Protein AF-A0A1E4BDR0-F1 (afdb_monomer_lite)

Structure (mmCIF, N/CA/C/O backbone):
data_AF-A0A1E4BDR0-F1
#
_entry.id   AF-A0A1E4BDR0-F1
#
loop_
_atom_site.group_PDB
_atom_site.id
_atom_site.type_symbol
_atom_site.label_atom_id
_atom_site.label_alt_id
_atom_site.label_comp_id
_atom_site.label_asym_id
_atom_site.label_entity_id
_atom_site.label_seq_id
_atom_site.pdbx_PDB_ins_code
_atom_site.Cartn_x
_atom_site.Cartn_y
_atom_site.Cartn_z
_atom_site.occupancy
_atom_site.B_iso_or_equiv
_atom_site.auth_seq_id
_atom_site.auth_comp_id
_atom_site.auth_asym_id
_atom_site.auth_atom_id
_atom_site.pdbx_PDB_model_num
ATOM 1 N N . MET A 1 1 ? 10.472 -14.096 -35.171 1.00 41.50 1 MET A N 1
ATOM 2 C CA . MET A 1 1 ? 10.692 -14.239 -33.715 1.00 41.50 1 MET A CA 1
ATOM 3 C C . MET A 1 1 ? 10.075 -13.026 -33.033 1.00 41.50 1 MET A C 1
ATOM 5 O O . MET A 1 1 ? 10.619 -11.945 -33.223 1.00 41.50 1 MET A O 1
ATOM 9 N N . PRO A 1 2 ? 8.931 -13.118 -32.336 1.00 52.75 2 PRO A N 1
ATOM 10 C CA . PRO A 1 2 ? 8.419 -11.955 -31.636 1.00 52.75 2 PRO A CA 1
ATOM 11 C C . PRO A 1 2 ? 9.188 -11.823 -30.322 1.00 52.75 2 PRO A C 1
ATOM 13 O O . PRO A 1 2 ? 9.103 -12.666 -29.431 1.00 52.75 2 PRO A O 1
ATOM 16 N N . ILE A 1 3 ? 9.994 -10.769 -30.243 1.00 53.16 3 ILE A N 1
ATOM 17 C CA . ILE A 1 3 ? 10.615 -10.299 -29.011 1.00 53.16 3 ILE A CA 1
ATOM 18 C C . ILE A 1 3 ? 9.449 -9.842 -28.137 1.00 53.16 3 ILE A C 1
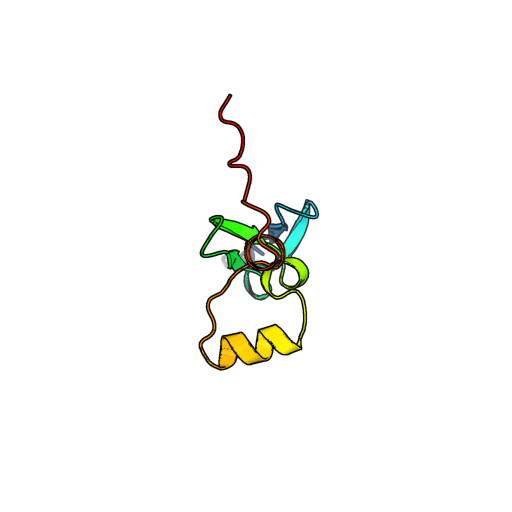ATOM 20 O O . ILE A 1 3 ? 8.883 -8.776 -28.366 1.00 53.16 3 ILE A O 1
ATOM 24 N N . PHE A 1 4 ? 9.030 -10.695 -27.198 1.00 50.00 4 PHE A N 1
ATOM 25 C CA . PHE A 1 4 ? 8.055 -10.346 -26.171 1.00 50.00 4 PHE A CA 1
ATOM 26 C C . PHE A 1 4 ? 8.595 -9.120 -25.435 1.00 50.00 4 PHE A C 1
ATOM 28 O O . PHE A 1 4 ? 9.464 -9.231 -24.567 1.00 50.00 4 PHE A O 1
ATOM 35 N N . GLN A 1 5 ? 8.104 -7.935 -25.805 1.00 50.06 5 GLN A N 1
ATOM 36 C CA . GLN A 1 5 ? 8.261 -6.753 -24.983 1.00 50.06 5 GLN A CA 1
ATOM 37 C C . GLN A 1 5 ? 7.573 -7.095 -23.672 1.00 50.06 5 GLN A C 1
ATOM 39 O O . GLN A 1 5 ? 6.349 -7.157 -23.590 1.00 50.06 5 GLN A O 1
ATOM 44 N N . LYS A 1 6 ? 8.383 -7.393 -22.655 1.00 45.00 6 LYS A N 1
ATOM 45 C CA . LYS A 1 6 ? 7.969 -7.393 -21.260 1.00 45.00 6 LYS A CA 1
ATOM 46 C C . LYS A 1 6 ? 7.452 -5.980 -21.028 1.00 45.00 6 LYS A C 1
ATOM 48 O O . LYS A 1 6 ? 8.218 -5.081 -20.694 1.00 45.00 6 LYS A O 1
ATOM 53 N N . SER A 1 7 ? 6.167 -5.766 -21.285 1.00 48.94 7 SER A N 1
ATOM 54 C CA . SER A 1 7 ? 5.416 -4.641 -20.773 1.00 48.94 7 SER A CA 1
ATOM 55 C C . SER A 1 7 ? 5.492 -4.817 -19.268 1.00 48.94 7 SER A C 1
ATOM 57 O O . SER A 1 7 ? 4.677 -5.494 -18.642 1.00 48.94 7 SER A O 1
ATOM 59 N N . ILE A 1 8 ? 6.575 -4.306 -18.687 1.00 52.75 8 ILE A N 1
ATOM 60 C CA . ILE A 1 8 ? 6.647 -4.033 -17.272 1.00 52.75 8 ILE A CA 1
ATOM 61 C C . ILE A 1 8 ? 5.575 -2.965 -17.129 1.00 52.75 8 ILE A C 1
ATOM 63 O O . ILE A 1 8 ? 5.849 -1.791 -17.358 1.00 52.75 8 ILE A O 1
ATOM 67 N N . PHE A 1 9 ? 4.331 -3.390 -16.899 1.00 55.47 9 PHE A N 1
ATOM 68 C CA . PHE A 1 9 ? 3.240 -2.513 -16.527 1.00 55.47 9 PHE A CA 1
ATOM 69 C C . PHE A 1 9 ? 3.724 -1.860 -15.233 1.00 55.47 9 PHE A C 1
ATOM 71 O O . PHE A 1 9 ? 3.696 -2.454 -14.156 1.00 55.47 9 PHE A O 1
ATOM 78 N N . ARG A 1 10 ? 4.372 -0.707 -15.386 1.00 58.44 10 ARG A N 1
ATOM 79 C CA . ARG A 1 10 ? 4.833 0.139 -14.301 1.00 58.44 10 ARG A CA 1
ATOM 80 C C . ARG A 1 10 ? 3.620 0.974 -13.967 1.00 58.44 10 ARG A C 1
ATOM 82 O O . ARG A 1 10 ? 3.268 1.881 -14.709 1.00 58.44 10 ARG A O 1
ATOM 89 N N . THR A 1 11 ? 2.935 0.587 -12.905 1.00 72.62 11 THR A N 1
ATOM 90 C CA . THR A 1 11 ? 1.868 1.395 -12.330 1.00 72.62 11 THR A CA 1
ATOM 91 C C . THR A 1 11 ? 2.484 2.449 -11.436 1.00 72.62 11 THR A C 1
ATOM 93 O O . THR A 1 11 ? 3.432 2.179 -10.699 1.00 72.62 11 THR A O 1
ATOM 96 N N . GLU A 1 12 ? 1.948 3.655 -11.497 1.00 81.00 12 GLU A N 1
ATOM 97 C CA . GLU A 1 12 ? 2.378 4.760 -10.654 1.00 81.00 12 GLU A CA 1
ATOM 98 C C . GLU A 1 12 ? 1.555 4.759 -9.368 1.00 81.00 12 GLU A C 1
ATOM 100 O O . GLU A 1 12 ? 0.369 4.438 -9.368 1.00 81.00 12 GLU A O 1
ATOM 105 N N . CYS A 1 13 ? 2.195 5.060 -8.242 1.00 84.06 13 CYS A N 1
ATOM 106 C CA . CYS A 1 13 ? 1.487 5.194 -6.977 1.00 84.06 13 CYS A CA 1
ATOM 107 C C . CYS A 1 13 ? 0.753 6.537 -6.941 1.00 84.06 13 CYS A C 1
ATOM 109 O O . CYS A 1 13 ? 1.409 7.571 -7.012 1.00 84.06 13 CYS A O 1
ATOM 111 N N . ASP A 1 14 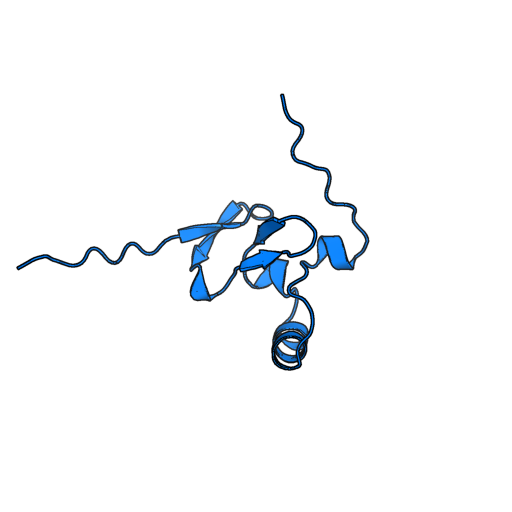? -0.560 6.549 -6.724 1.00 81.75 14 ASP A N 1
ATOM 112 C CA . ASP A 1 14 ? -1.345 7.788 -6.583 1.00 81.75 14 ASP A CA 1
ATOM 113 C C . ASP A 1 14 ? -0.847 8.697 -5.440 1.00 81.75 14 ASP A C 1
ATOM 115 O O . ASP A 1 14 ? -1.082 9.903 -5.441 1.00 81.75 14 ASP A O 1
ATOM 119 N N . GLU A 1 15 ? -0.165 8.124 -4.443 1.00 80.31 15 GLU A N 1
ATOM 120 C CA . GLU A 1 15 ? 0.259 8.841 -3.237 1.00 80.31 15 GLU A CA 1
ATOM 121 C C . GLU A 1 15 ? 1.671 9.425 -3.343 1.00 80.31 15 GLU A C 1
ATOM 123 O O . GLU A 1 15 ? 1.872 10.603 -3.069 1.00 80.31 15 GLU A O 1
ATOM 128 N N . CYS A 1 16 ? 2.653 8.630 -3.775 1.00 82.56 16 CYS A N 1
ATOM 129 C CA . CYS A 1 16 ? 4.038 9.094 -3.911 1.00 82.56 16 CYS A CA 1
ATOM 130 C C . CYS A 1 16 ? 4.464 9.384 -5.353 1.00 82.56 16 CYS A C 1
ATOM 132 O O . CYS A 1 16 ? 5.605 9.781 -5.566 1.00 82.56 16 CYS A O 1
ATOM 134 N N . LYS A 1 17 ? 3.585 9.149 -6.336 1.00 80.88 17 LYS A N 1
ATOM 135 C CA . LYS A 1 17 ? 3.846 9.271 -7.782 1.00 80.88 17 LYS A CA 1
ATOM 136 C C . LYS A 1 17 ? 5.065 8.493 -8.281 1.00 80.88 17 LYS A C 1
ATOM 138 O O . LYS A 1 17 ? 5.581 8.756 -9.360 1.00 80.88 17 LYS A O 1
ATOM 143 N N . LEU A 1 18 ? 5.532 7.517 -7.502 1.00 81.00 18 LEU A N 1
ATOM 144 C CA . LEU A 1 18 ? 6.654 6.673 -7.884 1.00 81.00 18 LEU A CA 1
ATOM 145 C C . LEU A 1 18 ? 6.152 5.485 -8.709 1.00 81.00 18 LEU A C 1
ATOM 147 O O . LEU A 1 18 ? 5.181 4.835 -8.297 1.00 81.00 18 LEU A O 1
ATOM 151 N N . PRO A 1 19 ? 6.824 5.157 -9.824 1.00 80.69 19 PRO A N 1
ATOM 152 C CA . PRO A 1 19 ? 6.532 3.952 -10.577 1.00 80.69 19 PRO A CA 1
ATOM 153 C C . PRO A 1 19 ? 6.929 2.724 -9.754 1.00 80.69 19 PRO A C 1
ATOM 155 O O . PRO A 1 19 ? 8.026 2.646 -9.199 1.00 80.69 19 PRO A O 1
ATOM 158 N N . PHE A 1 20 ? 6.041 1.739 -9.689 1.00 78.75 20 PHE A N 1
ATOM 159 C CA . PHE A 1 20 ? 6.282 0.462 -9.032 1.00 78.75 20 PHE A CA 1
ATOM 160 C C . PHE A 1 20 ? 5.784 -0.688 -9.912 1.00 78.75 20 PHE A C 1
ATOM 162 O O . PHE A 1 20 ? 4.955 -0.518 -10.807 1.00 78.75 20 PHE A O 1
ATOM 169 N N . ALA A 1 21 ? 6.323 -1.882 -9.684 1.00 70.44 21 ALA A N 1
ATOM 170 C CA . ALA A 1 21 ? 5.905 -3.057 -10.431 1.00 70.44 21 ALA A CA 1
ATOM 171 C C . ALA A 1 21 ? 4.554 -3.560 -9.897 1.00 70.44 21 ALA A C 1
ATOM 173 O O . ALA A 1 21 ? 4.411 -3.754 -8.687 1.00 70.44 21 ALA A O 1
ATOM 174 N N . VAL A 1 22 ? 3.580 -3.799 -10.783 1.00 68.19 22 VAL A N 1
ATOM 175 C CA . VAL A 1 22 ? 2.209 -4.224 -10.414 1.00 68.19 22 VAL A CA 1
ATOM 176 C C . VAL A 1 22 ? 2.201 -5.460 -9.507 1.00 68.19 22 VAL A C 1
ATOM 178 O O . VAL A 1 22 ? 1.352 -5.575 -8.638 1.00 68.19 22 VAL A O 1
ATOM 181 N N . ASN A 1 23 ? 3.187 -6.351 -9.640 1.00 70.06 23 ASN A N 1
ATOM 182 C CA . ASN A 1 23 ? 3.342 -7.536 -8.788 1.00 70.06 23 ASN A CA 1
ATOM 183 C C . ASN A 1 23 ? 3.670 -7.230 -7.311 1.00 70.06 23 ASN A C 1
ATOM 185 O O . ASN A 1 23 ? 3.541 -8.110 -6.465 1.00 70.06 23 ASN A O 1
ATOM 189 N N . THR A 1 24 ? 4.142 -6.022 -6.999 1.00 73.00 24 THR A N 1
ATOM 190 C CA . THR A 1 24 ? 4.526 -5.619 -5.638 1.00 73.00 24 THR A CA 1
ATOM 191 C C . THR A 1 24 ? 3.512 -4.701 -4.973 1.00 73.00 24 THR A C 1
ATOM 193 O O . THR A 1 24 ? 3.425 -4.711 -3.747 1.00 73.00 24 THR A O 1
ATOM 196 N N . GLY A 1 25 ? 2.763 -3.907 -5.738 1.00 77.25 25 GLY A N 1
ATOM 197 C CA . GLY A 1 25 ? 1.675 -3.090 -5.201 1.00 77.25 25 GLY A CA 1
ATOM 198 C C . GLY A 1 25 ? 0.306 -3.622 -5.602 1.00 77.25 25 GLY A C 1
ATOM 199 O O . GLY A 1 25 ? 0.151 -4.796 -5.920 1.00 77.25 25 GLY A O 1
ATOM 200 N N . GLY A 1 26 ? -0.700 -2.759 -5.548 1.00 82.56 26 GLY A N 1
ATOM 201 C CA . GLY A 1 26 ? -2.074 -3.170 -5.803 1.00 82.56 26 GLY A CA 1
ATOM 202 C C . GLY A 1 26 ? -3.072 -2.047 -5.584 1.00 82.56 26 GLY A C 1
ATOM 203 O O . GLY A 1 26 ? -2.705 -0.880 -5.426 1.00 82.56 26 GLY A O 1
ATOM 204 N N . VAL A 1 27 ? -4.348 -2.418 -5.581 1.00 83.38 27 VAL A N 1
ATOM 205 C CA . VAL A 1 27 ? -5.465 -1.481 -5.463 1.00 83.38 27 VAL A CA 1
ATOM 206 C C . VAL A 1 27 ? -6.089 -1.606 -4.083 1.00 83.38 27 VAL A C 1
ATOM 208 O O . VAL A 1 27 ? -6.373 -2.705 -3.611 1.00 83.38 27 VAL A O 1
ATOM 211 N N . CYS A 1 28 ? -6.313 -0.470 -3.428 1.00 84.12 28 CYS A N 1
ATOM 212 C CA . CYS A 1 28 ? -7.027 -0.445 -2.157 1.00 84.12 28 CYS A CA 1
ATOM 213 C C . CYS A 1 28 ? -8.522 -0.723 -2.369 1.00 84.12 28 CYS A C 1
ATOM 215 O O . CYS A 1 28 ? -9.169 -0.029 -3.150 1.00 84.12 28 CYS A O 1
ATOM 217 N N . VAL A 1 29 ? -9.103 -1.660 -1.616 1.00 83.44 29 VAL A N 1
ATOM 218 C CA . VAL A 1 29 ? -10.536 -2.005 -1.733 1.00 83.44 29 VAL A CA 1
ATOM 219 C C . VAL A 1 29 ? -11.483 -0.881 -1.293 1.00 83.44 29 VAL A C 1
ATOM 221 O O . VAL A 1 29 ? -12.632 -0.846 -1.715 1.00 83.44 29 VAL A O 1
ATOM 224 N N . GLN A 1 30 ? -11.007 0.054 -0.465 1.00 83.56 30 GLN A N 1
ATOM 225 C CA . GLN A 1 30 ? -11.794 1.186 0.038 1.00 83.56 30 GLN A CA 1
ATOM 226 C C . GLN A 1 30 ? -11.760 2.379 -0.925 1.00 83.56 30 GLN A C 1
ATOM 228 O O . GLN A 1 30 ? -12.794 2.817 -1.418 1.00 83.56 30 GLN A O 1
ATOM 233 N N . CYS A 1 31 ? -10.568 2.903 -1.226 1.00 83.12 31 CYS A N 1
ATOM 234 C CA . CYS A 1 31 ? -10.426 4.111 -2.045 1.00 83.12 31 CYS A CA 1
ATOM 235 C C . CYS A 1 31 ? -10.210 3.852 -3.537 1.00 83.12 31 CYS A C 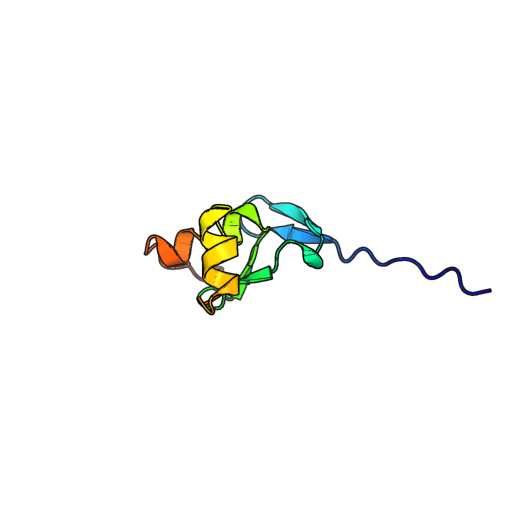1
ATOM 237 O O . CYS A 1 31 ? -10.153 4.813 -4.298 1.00 83.12 31 CYS A O 1
ATOM 239 N N . ARG A 1 32 ? -10.063 2.586 -3.956 1.00 82.75 32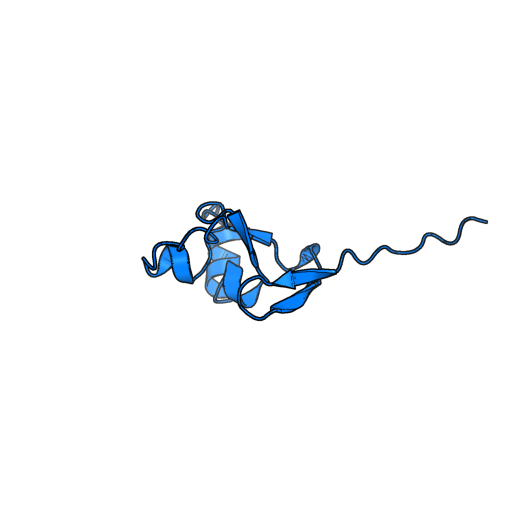 ARG A N 1
ATOM 240 C CA . ARG A 1 32 ? -9.803 2.173 -5.347 1.00 82.75 32 ARG A CA 1
ATOM 241 C C . ARG A 1 32 ? -8.584 2.845 -6.003 1.00 82.75 32 ARG A C 1
ATOM 243 O O . ARG A 1 32 ? -8.478 2.861 -7.223 1.00 82.75 32 ARG A O 1
ATOM 250 N N . ARG A 1 33 ? -7.646 3.361 -5.200 1.00 81.69 33 ARG A N 1
ATOM 251 C CA . ARG A 1 33 ? -6.386 3.965 -5.667 1.00 81.69 33 ARG A CA 1
ATOM 252 C C . ARG A 1 33 ? -5.309 2.914 -5.898 1.00 81.69 33 ARG A C 1
ATOM 254 O O . ARG A 1 33 ? -5.253 1.922 -5.161 1.00 81.69 33 ARG A O 1
ATOM 261 N N . ILE A 1 34 ? -4.446 3.169 -6.877 1.00 84.38 34 ILE A N 1
ATOM 262 C CA . ILE A 1 34 ? -3.302 2.327 -7.221 1.00 84.38 34 ILE A CA 1
ATOM 263 C C . ILE A 1 34 ? -2.130 2.757 -6.344 1.00 84.38 34 ILE A C 1
ATOM 265 O O . ILE A 1 34 ? -1.653 3.889 -6.406 1.00 84.38 34 ILE A O 1
ATOM 269 N N . LEU A 1 35 ? -1.675 1.861 -5.473 1.00 85.81 35 LEU A N 1
ATOM 270 C CA . LEU A 1 35 ? -0.691 2.192 -4.451 1.00 85.8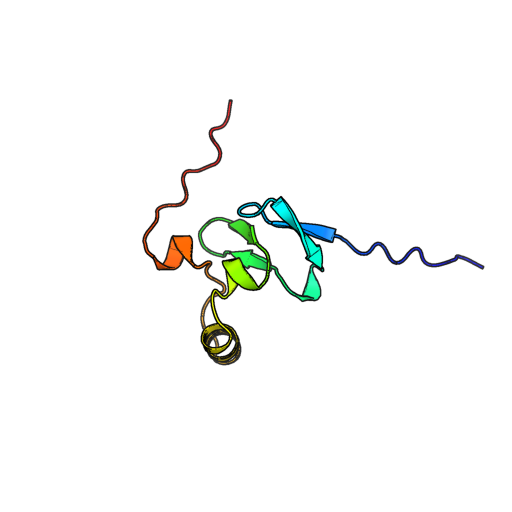1 35 LEU A CA 1
ATOM 271 C C . LEU A 1 35 ? 0.452 1.187 -4.460 1.00 85.81 35 LEU A C 1
ATOM 273 O O . LEU A 1 35 ? 0.259 -0.024 -4.602 1.00 85.81 35 LEU A O 1
ATOM 277 N N . CYS A 1 36 ? 1.666 1.696 -4.260 1.00 86.88 36 CYS A N 1
ATOM 278 C CA . CYS A 1 36 ? 2.832 0.839 -4.109 1.00 86.88 36 CYS A CA 1
ATOM 279 C C . CYS A 1 36 ? 2.734 0.022 -2.813 1.00 86.88 36 CYS A C 1
ATOM 281 O O . CYS A 1 36 ? 2.036 0.407 -1.872 1.00 86.88 36 CYS A O 1
ATOM 283 N N . ALA A 1 37 ? 3.494 -1.074 -2.726 1.00 79.69 37 ALA A N 1
ATOM 284 C CA . ALA A 1 37 ? 3.532 -1.967 -1.561 1.00 79.69 37 ALA A CA 1
ATOM 285 C C . ALA A 1 37 ? 3.627 -1.216 -0.219 1.00 79.69 37 ALA A C 1
ATOM 287 O O . ALA A 1 37 ? 3.004 -1.598 0.770 1.00 79.69 37 ALA A O 1
ATOM 288 N N . LYS A 1 38 ? 4.403 -0.124 -0.201 1.00 81.75 38 LYS A N 1
ATOM 289 C CA . LYS A 1 38 ? 4.629 0.710 0.980 1.00 81.75 38 LYS A CA 1
ATOM 290 C C . LYS A 1 38 ? 3.362 1.437 1.432 1.00 81.75 38 LYS A C 1
ATOM 292 O O . LYS A 1 38 ? 3.090 1.432 2.620 1.00 81.75 38 LYS A O 1
ATOM 297 N N . HIS A 1 39 ? 2.568 2.003 0.526 1.00 80.75 39 HIS A N 1
ATOM 298 C CA . HIS A 1 39 ? 1.331 2.719 0.881 1.00 80.75 39 HIS A CA 1
ATOM 299 C C . HIS A 1 39 ? 0.113 1.789 0.974 1.00 80.75 39 HIS A C 1
ATOM 301 O O . HIS A 1 39 ? -0.827 2.051 1.726 1.00 80.75 39 HIS A O 1
ATOM 307 N N . LEU A 1 40 ? 0.141 0.660 0.261 1.00 80.38 40 LEU A N 1
ATOM 308 C CA . LEU A 1 40 ? -0.906 -0.353 0.335 1.00 80.38 40 LEU A CA 1
ATOM 309 C C . LEU A 1 40 ? -0.818 -1.159 1.638 1.00 80.38 40 LEU A C 1
ATOM 311 O O . LEU A 1 40 ? -1.813 -1.303 2.338 1.00 80.38 40 LEU A O 1
ATOM 315 N N . HIS A 1 41 ? 0.367 -1.660 1.996 1.00 76.19 41 HIS A N 1
ATOM 316 C CA . HIS A 1 41 ? 0.550 -2.466 3.205 1.00 76.19 41 HIS A CA 1
ATOM 317 C C . HIS A 1 41 ? 0.997 -1.634 4.412 1.00 76.19 41 HIS A C 1
ATOM 319 O O . HIS A 1 41 ? 0.699 -2.001 5.550 1.00 76.19 41 HIS A O 1
ATOM 325 N N . GLY A 1 42 ? 1.727 -0.535 4.204 1.00 68.12 42 GLY A N 1
ATOM 326 C CA . GLY A 1 42 ? 2.319 0.283 5.273 1.00 68.12 42 GLY A CA 1
ATOM 327 C C . GLY A 1 42 ? 3.546 -0.338 5.925 1.00 68.12 42 GLY A C 1
ATOM 328 O O . GLY A 1 42 ? 4.527 0.344 6.208 1.00 68.12 42 GLY A O 1
ATOM 329 N N . SER A 1 43 ? 3.494 -1.642 6.192 1.00 65.81 43 SER A N 1
ATOM 330 C CA . SER A 1 43 ? 4.499 -2.358 6.975 1.00 65.81 43 SER A CA 1
ATOM 331 C C . SER A 1 43 ? 4.523 -3.842 6.610 1.00 65.81 43 SER A C 1
ATOM 333 O O . SER A 1 43 ? 3.494 -4.425 6.260 1.00 65.81 43 SER A O 1
ATOM 335 N N . VAL A 1 44 ? 5.686 -4.48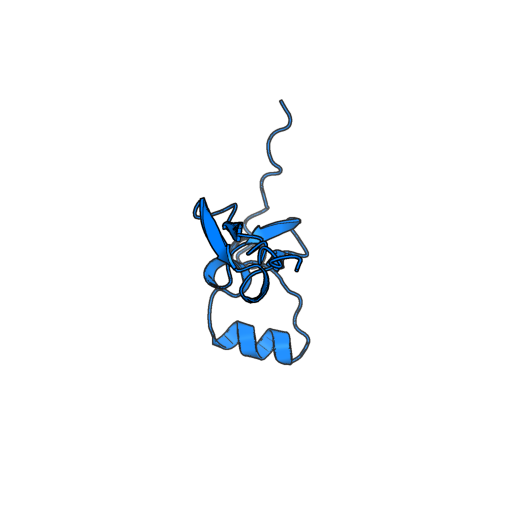2 6.769 1.00 62.31 44 VAL A N 1
ATOM 336 C CA . VAL A 1 44 ? 5.881 -5.930 6.542 1.00 62.31 44 VAL A CA 1
ATOM 337 C C . VAL A 1 44 ? 4.915 -6.771 7.392 1.00 62.31 44 VAL A C 1
ATOM 339 O O . VAL A 1 44 ? 4.371 -7.762 6.915 1.00 62.31 44 VAL A O 1
ATOM 342 N N . VAL A 1 45 ? 4.594 -6.306 8.604 1.00 62.69 45 VAL A N 1
ATOM 343 C CA . VAL A 1 45 ? 3.607 -6.920 9.513 1.00 62.69 45 VAL A CA 1
ATOM 344 C C . VAL A 1 45 ? 2.218 -7.036 8.870 1.00 62.69 45 VAL A C 1
ATOM 346 O O . VAL A 1 45 ? 1.525 -8.037 9.041 1.00 62.69 45 VAL A O 1
ATOM 349 N N . ARG A 1 46 ? 1.801 -6.045 8.069 1.00 63.00 46 ARG A N 1
ATOM 350 C CA . ARG A 1 46 ? 0.506 -6.087 7.374 1.00 63.00 46 ARG A CA 1
ATOM 351 C C . ARG A 1 46 ? 0.536 -7.003 6.157 1.00 63.00 46 ARG A C 1
ATOM 353 O O . ARG A 1 46 ? -0.486 -7.587 5.819 1.00 63.00 46 ARG A O 1
ATOM 360 N N . LYS A 1 47 ? 1.700 -7.140 5.517 1.00 63.00 47 LYS A N 1
ATOM 361 C CA . LYS A 1 47 ? 1.907 -8.109 4.437 1.00 63.00 47 LYS A CA 1
ATOM 362 C C . LYS A 1 47 ? 1.650 -9.534 4.943 1.00 63.00 47 LYS A C 1
ATOM 364 O O . LYS A 1 47 ? 1.004 -10.305 4.245 1.00 63.00 47 LYS A O 1
ATOM 369 N N . LEU A 1 48 ? 2.043 -9.829 6.189 1.00 63.50 48 LEU A N 1
ATOM 370 C CA . LEU A 1 48 ? 1.633 -11.053 6.883 1.00 63.50 48 LEU A CA 1
ATOM 371 C C . LEU A 1 48 ? 0.120 -11.098 7.140 1.00 63.50 48 LEU A C 1
ATOM 373 O O . LEU A 1 48 ? -0.517 -12.070 6.767 1.00 63.50 48 LEU A O 1
ATOM 377 N N . LEU A 1 49 ? -0.488 -10.056 7.716 1.00 65.94 49 LEU A N 1
ATOM 378 C CA . LEU A 1 49 ? -1.937 -10.059 7.999 1.00 65.94 49 LEU A CA 1
ATOM 379 C C . LEU A 1 49 ? -2.810 -10.252 6.747 1.00 65.94 49 LEU A C 1
ATOM 381 O O . LEU A 1 49 ? -3.854 -10.889 6.825 1.00 65.94 49 LEU A O 1
ATOM 385 N N . ILE A 1 50 ? -2.388 -9.736 5.592 1.00 64.81 50 ILE A N 1
ATOM 386 C CA . ILE A 1 50 ? -3.077 -9.966 4.312 1.00 64.81 50 ILE A CA 1
ATOM 387 C C . ILE A 1 50 ? -2.910 -11.416 3.852 1.00 64.81 50 ILE A C 1
ATOM 389 O O . ILE A 1 50 ? -3.870 -11.995 3.356 1.00 64.81 50 ILE A O 1
ATOM 393 N N . ALA A 1 51 ? -1.752 -12.042 4.089 1.00 64.62 51 ALA A N 1
ATOM 394 C CA . ALA A 1 51 ? -1.595 -13.485 3.884 1.00 64.62 51 ALA A CA 1
ATOM 395 C C . ALA A 1 51 ? -2.523 -14.315 4.799 1.00 64.62 51 ALA A C 1
ATOM 397 O O . ALA A 1 51 ? -2.914 -15.416 4.432 1.00 64.62 51 ALA A O 1
ATOM 398 N N . PHE A 1 52 ? -2.932 -13.761 5.945 1.00 70.38 52 PHE A N 1
ATOM 399 C CA . PHE A 1 52 ? -3.941 -14.325 6.851 1.00 70.38 52 PHE A CA 1
ATOM 400 C C . PHE A 1 52 ? -5.395 -13.919 6.519 1.00 70.38 52 PHE A C 1
ATOM 402 O O . PHE A 1 52 ? -6.300 -14.198 7.302 1.00 70.38 52 PHE A O 1
ATOM 409 N N . GLY A 1 53 ? -5.650 -13.275 5.373 1.00 73.31 53 GLY A N 1
ATOM 410 C CA . GLY A 1 53 ? -7.005 -12.941 4.910 1.00 73.31 53 GLY A CA 1
ATOM 411 C C . GLY A 1 53 ? -7.495 -11.531 5.255 1.00 73.31 53 GLY A C 1
ATOM 412 O O . GLY A 1 53 ? -8.677 -11.234 5.089 1.00 73.31 53 GLY A O 1
ATOM 413 N N . ALA A 1 54 ? -6.622 -10.633 5.719 1.00 75.00 54 ALA A N 1
ATOM 414 C CA . ALA A 1 54 ? -7.004 -9.237 5.916 1.00 75.00 54 ALA A CA 1
ATOM 415 C C . ALA A 1 54 ? -7.287 -8.522 4.574 1.00 75.00 54 ALA A C 1
ATOM 417 O O . ALA A 1 54 ? -6.596 -8.771 3.581 1.00 75.00 54 ALA A O 1
ATOM 418 N N . PRO A 1 55 ? -8.246 -7.577 4.532 1.00 73.75 55 PRO A N 1
ATOM 419 C CA . PRO A 1 55 ? -8.545 -6.814 3.324 1.00 73.75 55 PRO A CA 1
ATOM 420 C C . PRO A 1 55 ? -7.344 -5.961 2.884 1.00 73.75 55 PRO A C 1
ATOM 422 O O . PRO A 1 55 ? -6.640 -5.371 3.712 1.00 73.75 55 PRO A O 1
ATOM 425 N N . MET A 1 56 ? -7.124 -5.871 1.565 1.00 77.25 56 MET A N 1
ATOM 426 C CA . MET A 1 56 ? -6.107 -4.997 0.965 1.00 77.25 56 MET A CA 1
ATOM 427 C C . MET A 1 56 ? -6.532 -3.528 1.070 1.00 77.25 56 MET A C 1
ATOM 429 O O . MET A 1 56 ? -7.044 -2.930 0.124 1.00 77.25 56 MET A O 1
ATOM 433 N N . THR A 1 57 ? -6.327 -2.945 2.248 1.00 81.12 57 THR A N 1
ATOM 434 C CA . THR A 1 57 ? -6.693 -1.561 2.567 1.00 81.12 57 THR A CA 1
ATOM 435 C C . THR A 1 57 ? -5.444 -0.726 2.819 1.00 81.12 57 THR A C 1
ATOM 437 O O . THR A 1 57 ? -4.623 -1.089 3.663 1.00 81.12 57 THR A O 1
ATOM 440 N N . CYS A 1 58 ? -5.320 0.411 2.131 1.00 84.31 58 CYS A N 1
ATOM 441 C CA . CYS A 1 58 ? -4.172 1.301 2.270 1.00 84.31 58 CYS A CA 1
ATOM 442 C C . CYS A 1 58 ? -4.060 1.941 3.654 1.00 84.31 58 CYS A C 1
ATOM 444 O O . CYS A 1 58 ? -5.028 2.011 4.418 1.00 84.31 58 CYS A O 1
ATOM 446 N N . VAL A 1 59 ? -2.865 2.449 3.960 1.00 80.12 59 VAL A N 1
ATOM 447 C CA . VAL A 1 59 ? -2.563 3.056 5.262 1.00 80.12 59 VAL A CA 1
ATOM 448 C C . VAL A 1 59 ? -3.452 4.249 5.593 1.00 80.12 59 VAL A C 1
ATOM 450 O O . VAL A 1 59 ? -3.891 4.344 6.733 1.00 80.12 59 VAL A O 1
ATOM 453 N N . ARG A 1 60 ? -3.795 5.092 4.611 1.00 80.56 60 ARG A N 1
ATOM 454 C CA . ARG A 1 60 ? -4.647 6.276 4.821 1.00 80.56 60 ARG A CA 1
ATOM 455 C C . ARG A 1 60 ? -6.091 5.905 5.142 1.00 80.56 60 ARG A C 1
ATOM 457 O O . ARG A 1 60 ? -6.605 6.294 6.184 1.00 80.56 60 ARG A O 1
ATOM 464 N N . CYS A 1 61 ? -6.713 5.052 4.323 1.00 81.00 61 CYS A N 1
ATOM 465 C CA . CYS A 1 61 ? -8.060 4.554 4.618 1.00 81.00 61 CYS A CA 1
ATOM 466 C C . CYS A 1 61 ? -8.111 3.801 5.953 1.00 81.00 61 CYS A C 1
ATOM 468 O O . CYS A 1 61 ? -9.117 3.851 6.649 1.00 81.00 61 CYS A O 1
ATOM 470 N N . ARG A 1 62 ? -7.022 3.121 6.340 1.00 76.38 62 ARG A N 1
ATOM 471 C CA . ARG A 1 62 ? -6.916 2.477 7.654 1.00 76.38 62 ARG A CA 1
ATOM 472 C C . ARG A 1 62 ? -6.774 3.484 8.799 1.00 76.38 62 ARG A C 1
ATOM 474 O O . ARG A 1 62 ? -7.298 3.228 9.875 1.00 76.38 62 ARG A O 1
ATOM 481 N N . ALA A 1 63 ? -6.063 4.586 8.583 1.00 78.62 63 ALA A N 1
ATOM 482 C CA . ALA A 1 63 ? -5.927 5.669 9.552 1.00 78.62 63 ALA A CA 1
ATOM 483 C C . ALA A 1 63 ? -7.232 6.465 9.745 1.00 78.62 63 ALA A C 1
ATOM 485 O O . ALA A 1 63 ? -7.273 7.368 10.572 1.00 78.62 63 ALA A O 1
ATOM 486 N N . GLY A 1 64 ? -8.296 6.136 9.003 1.00 74.19 64 GLY A N 1
ATOM 487 C CA . GLY A 1 64 ? -9.549 6.886 9.032 1.00 74.19 64 GLY A CA 1
ATOM 488 C C . GLY A 1 64 ? -9.479 8.186 8.235 1.00 74.19 64 GLY A C 1
ATOM 489 O O . GLY A 1 64 ? -10.407 8.985 8.297 1.00 74.19 64 GLY A O 1
ATOM 490 N N . GLU A 1 65 ? -8.413 8.400 7.455 1.00 72.25 65 GLU A N 1
ATOM 491 C CA . GLU A 1 65 ? -8.400 9.471 6.470 1.00 72.25 65 GLU A CA 1
ATOM 492 C C . GLU A 1 65 ? -9.349 9.081 5.338 1.00 72.25 65 GLU A C 1
ATOM 494 O O . GLU A 1 65 ? -9.043 8.233 4.491 1.00 72.25 65 GLU A O 1
ATOM 499 N N . SER A 1 66 ? -10.532 9.695 5.355 1.00 54.12 66 SER A N 1
ATOM 500 C CA . SER A 1 66 ? -11.507 9.611 4.277 1.00 54.12 66 SER A CA 1
ATOM 501 C C . SER A 1 66 ? -10.800 9.909 2.953 1.00 54.12 66 SER A C 1
ATOM 503 O O . SER A 1 66 ? -10.182 10.971 2.815 1.00 54.12 66 SER A O 1
ATOM 505 N N . PRO A 1 67 ? -10.844 8.998 1.966 1.00 59.53 67 PRO A N 1
ATOM 506 C CA . PRO A 1 67 ? -10.271 9.280 0.668 1.00 59.53 67 PRO A CA 1
ATOM 507 C C . PRO A 1 67 ? -11.087 10.413 0.057 1.00 59.53 67 PRO A C 1
ATOM 509 O O . PRO A 1 67 ? -12.220 10.198 -0.359 1.00 59.53 67 PRO A O 1
ATOM 512 N N . VAL A 1 68 ? -10.526 11.623 0.015 1.00 56.53 68 VAL A N 1
ATOM 513 C CA . VAL A 1 68 ? -11.098 12.710 -0.784 1.00 56.53 68 VAL A CA 1
ATOM 514 C C . VAL A 1 68 ? -11.225 12.148 -2.206 1.00 56.53 68 VAL A C 1
ATOM 516 O O . VAL A 1 68 ? -10.195 11.759 -2.776 1.00 56.53 68 VAL A O 1
ATOM 519 N N . PRO A 1 69 ? -12.438 11.969 -2.762 1.00 53.22 69 PRO A N 1
ATOM 520 C CA . PRO A 1 69 ? -12.564 11.517 -4.139 1.00 53.22 69 PRO A CA 1
ATOM 521 C C . PRO A 1 69 ? -11.789 12.501 -5.023 1.00 53.22 69 PRO A C 1
ATOM 523 O O . PRO A 1 69 ? -11.757 13.693 -4.697 1.00 53.22 69 PRO A O 1
ATOM 526 N N . PRO A 1 70 ? -11.101 12.042 -6.086 1.00 50.62 70 PRO A N 1
ATOM 527 C CA . PRO A 1 70 ? -10.498 12.973 -7.028 1.00 50.62 70 PRO A CA 1
ATOM 528 C C . PRO A 1 70 ? -11.607 13.925 -7.474 1.00 50.62 70 PRO A C 1
ATOM 530 O O . PRO A 1 70 ? -12.655 13.474 -7.932 1.00 50.62 70 PRO A O 1
ATOM 533 N N . ALA A 1 71 ? -11.423 15.220 -7.213 1.00 49.47 71 ALA A N 1
ATOM 534 C CA . ALA A 1 71 ? -12.401 16.236 -7.550 1.00 49.47 71 ALA A CA 1
ATOM 535 C C . ALA A 1 71 ? -12.616 16.187 -9.064 1.00 49.47 71 ALA A C 1
ATOM 537 O O . ALA A 1 71 ? -11.747 16.603 -9.827 1.00 49.47 71 ALA A O 1
ATOM 538 N N . THR A 1 72 ? -13.746 15.621 -9.483 1.00 51.16 72 THR A N 1
ATOM 539 C CA . THR A 1 72 ? -14.236 15.706 -10.853 1.00 51.16 72 THR A CA 1
ATOM 540 C C . THR A 1 72 ? -14.358 17.190 -11.193 1.00 51.16 72 THR A C 1
ATOM 542 O O . THR A 1 72 ? -15.165 17.896 -10.586 1.00 51.16 72 THR A O 1
ATOM 545 N N . ARG A 1 73 ? -13.519 17.672 -12.106 1.00 45.16 73 ARG A N 1
ATOM 546 C CA . ARG A 1 73 ? -13.688 18.944 -12.807 1.00 45.16 73 ARG A CA 1
ATOM 547 C C . ARG A 1 73 ? -13.727 18.658 -14.292 1.00 45.16 73 ARG A C 1
ATOM 549 O O . ARG A 1 73 ? -12.895 17.832 -14.728 1.00 45.16 73 ARG A O 1
#

pLDDT: mean 70.31, std 12.59, range [41.5, 86.88]

Foldseek 3Di:
DDPPPPPQVQDAFPPPRDTDRCVQWHAAPQQRGTHGNCQQQVDPVSVVVVVVVDGRHGPCVVVVNDPPRPPDD

Secondary structure (DSSP, 8-state):
---------EEEPTTT--EEETTT-EE-TTT--EE-HHHHHSSHHHHHHHHTT-----HHHHTT---------

Radius of gyration: 14.29 Å; chains: 1; bounding box: 25×33×43 Å

Sequence (73 aa):
MPIFQKSIFRTECDECKLPFAVNTGGVCVQCRRILCAKHLHGSVVRKLLIAFGAPMTCVRCRAGESPVPPATR